Protein AF-A0A6I7D7M3-F1 (afdb_monomer_lite)

Secondary structure (DSSP, 8-state):
----EEEEEEETTEEEEEEEPP-TTS-TT--S-------TTSSHHHHHHHHHHHT-

pLDDT: mean 91.6, std 9.76, range [59.03, 98.06]

Organism: NCBI:txid1987580

Radius of gyration: 12.17 Å; chains: 1; bounding box: 24×29×31 Å

Sequence (56 aa):
MQISKLRLENYGVFTDADITLATKDGNKNGSNITVFIGNNGSGKTSILDAIATGLS

Structure (mmCIF, N/CA/C/O backbone):
data_AF-A0A6I7D7M3-F1
#
_entry.id   AF-A0A6I7D7M3-F1
#
loop_
_atom_site.group_PDB
_atom_site.id
_atom_site.type_symbol
_atom_site.label_atom_id
_atom_site.label_alt_id
_atom_site.label_comp_id
_atom_site.label_asym_id
_atom_site.label_entity_id
_atom_site.label_seq_id
_atom_site.pdbx_PDB_ins_code
_atom_site.Cartn_x
_atom_site.Cartn_y
_atom_site.Cartn_z
_atom_site.occupancy
_atom_site.B_iso_or_equiv
_atom_site.auth_seq_id
_atom_site.auth_comp_id
_atom_site.auth_asym_id
_atom_site.auth_atom_id
_atom_site.pdbx_PDB_model_num
ATOM 1 N N . MET A 1 1 ? -11.843 -6.660 9.409 1.00 83.62 1 MET A N 1
ATOM 2 C CA . MET A 1 1 ? -10.366 -6.653 9.320 1.00 83.62 1 MET A CA 1
ATOM 3 C C . MET A 1 1 ? -9.906 -5.218 9.093 1.00 83.62 1 MET A C 1
ATOM 5 O O . MET A 1 1 ? -10.649 -4.477 8.461 1.00 83.62 1 MET A O 1
ATOM 9 N N . GLN A 1 2 ? -8.757 -4.807 9.635 1.00 90.00 2 GLN A N 1
ATOM 10 C CA . GLN A 1 2 ? -8.198 -3.460 9.460 1.00 90.00 2 GLN A CA 1
ATOM 11 C C . GLN A 1 2 ? -6.670 -3.533 9.424 1.00 90.00 2 GLN A C 1
ATOM 13 O O . GLN A 1 2 ? -6.084 -4.242 10.236 1.00 90.00 2 GLN A O 1
ATOM 18 N N . ILE A 1 3 ? -6.051 -2.796 8.500 1.00 92.38 3 ILE A N 1
ATOM 19 C CA . ILE A 1 3 ? -4.597 -2.741 8.308 1.00 92.38 3 ILE A CA 1
ATOM 20 C C . ILE A 1 3 ? -4.129 -1.343 8.712 1.00 92.38 3 ILE A C 1
ATOM 22 O O . ILE A 1 3 ? -4.680 -0.354 8.236 1.00 92.38 3 ILE A O 1
ATOM 26 N N . SER A 1 4 ? -3.136 -1.255 9.595 1.00 92.75 4 SER A N 1
ATOM 27 C CA . SER A 1 4 ? -2.555 0.018 10.049 1.00 92.75 4 SER A CA 1
ATOM 28 C C . SER A 1 4 ? -1.236 0.357 9.356 1.00 92.75 4 SER A C 1
ATOM 30 O O . SER A 1 4 ? -0.876 1.528 9.250 1.00 92.75 4 SER A O 1
ATOM 32 N N . LYS A 1 5 ? -0.510 -0.657 8.877 1.00 94.75 5 LYS A N 1
ATOM 33 C CA . LYS A 1 5 ? 0.824 -0.510 8.300 1.00 94.75 5 LYS A CA 1
ATOM 34 C C . LYS A 1 5 ? 1.061 -1.547 7.206 1.00 94.75 5 LYS A C 1
ATOM 36 O O . LYS A 1 5 ? 0.633 -2.690 7.346 1.00 94.75 5 LYS A O 1
ATOM 41 N N . LEU A 1 6 ? 1.764 -1.149 6.151 1.00 96.62 6 LEU A N 1
A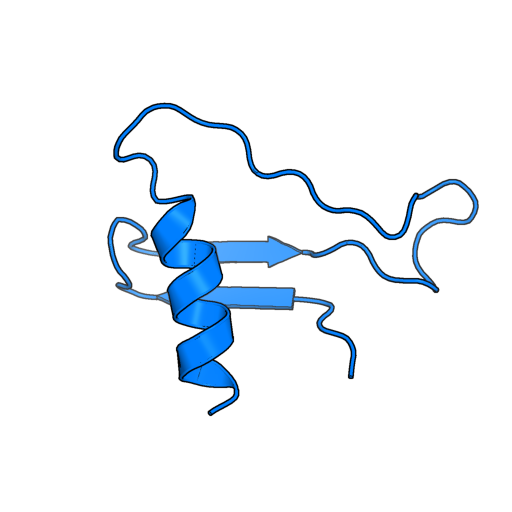TOM 42 C CA . LEU A 1 6 ? 2.256 -2.015 5.084 1.00 96.62 6 LEU A CA 1
ATOM 43 C C . LEU A 1 6 ? 3.757 -1.773 4.902 1.00 96.62 6 LEU A C 1
ATOM 45 O O . LEU A 1 6 ? 4.191 -0.632 4.745 1.00 96.62 6 LEU A O 1
ATOM 49 N N . ARG A 1 7 ? 4.535 -2.854 4.907 1.00 97.69 7 ARG A N 1
ATOM 50 C CA . ARG A 1 7 ? 5.974 -2.850 4.638 1.00 97.69 7 ARG A CA 1
ATOM 51 C C . ARG A 1 7 ? 6.226 -3.642 3.361 1.00 97.69 7 ARG A C 1
ATOM 53 O O . ARG A 1 7 ? 5.788 -4.785 3.276 1.00 97.69 7 ARG A O 1
ATOM 60 N N . LEU A 1 8 ? 6.906 -3.040 2.389 1.00 98.06 8 LEU A N 1
ATOM 61 C CA . LEU A 1 8 ? 7.283 -3.679 1.128 1.00 98.06 8 LEU A CA 1
ATOM 62 C C . LEU A 1 8 ? 8.803 -3.676 0.995 1.00 98.06 8 LEU A C 1
ATOM 64 O O . LEU A 1 8 ? 9.431 -2.627 1.131 1.00 98.06 8 LEU A O 1
ATOM 68 N N . GLU A 1 9 ? 9.377 -4.838 0.700 1.00 97.69 9 GLU A N 1
ATOM 69 C CA . GLU A 1 9 ? 10.815 -5.013 0.490 1.00 97.69 9 GLU A CA 1
ATOM 70 C C . GLU A 1 9 ? 11.022 -5.790 -0.808 1.00 97.69 9 GLU A C 1
ATOM 72 O O . GLU A 1 9 ? 10.525 -6.906 -0.955 1.00 97.69 9 GLU A O 1
ATOM 77 N N . ASN A 1 10 ? 11.717 -5.172 -1.766 1.00 97.38 10 ASN A N 1
ATOM 78 C CA . ASN A 1 10 ? 11.936 -5.697 -3.118 1.00 97.38 10 ASN A CA 1
ATOM 79 C C . ASN A 1 10 ? 10.649 -6.191 -3.815 1.00 97.38 10 ASN A C 1
ATOM 81 O O . ASN A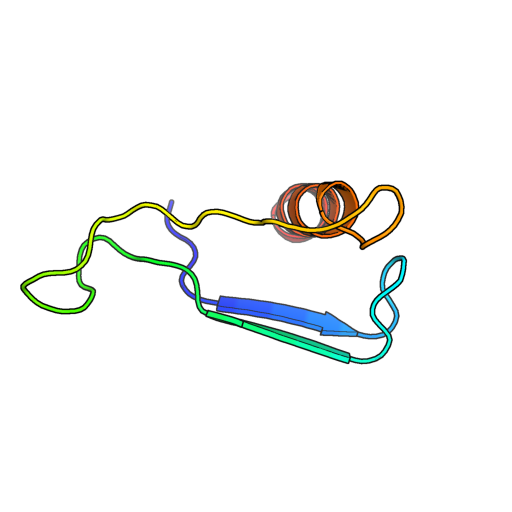 1 10 ? 10.628 -7.266 -4.415 1.00 97.38 10 ASN A O 1
ATOM 85 N N . TYR A 1 11 ? 9.572 -5.400 -3.752 1.00 96.62 11 TYR A N 1
ATOM 86 C CA . TYR A 1 11 ? 8.269 -5.739 -4.332 1.00 96.62 11 TYR A CA 1
ATOM 87 C C . TYR A 1 11 ? 7.851 -4.729 -5.408 1.00 96.62 11 TYR A C 1
ATOM 89 O O . TYR A 1 11 ? 7.651 -3.542 -5.136 1.00 96.62 11 TYR A O 1
ATOM 97 N N . GLY A 1 12 ? 7.671 -5.200 -6.645 1.00 94.81 12 GLY A N 1
ATOM 98 C CA . GLY A 1 12 ? 7.326 -4.343 -7.781 1.00 94.81 12 GLY A CA 1
ATOM 99 C C . GLY A 1 12 ? 8.401 -3.282 -8.032 1.00 94.81 12 GLY A C 1
ATOM 100 O O . GLY A 1 12 ? 9.535 -3.616 -8.358 1.00 94.81 12 GLY A O 1
ATOM 101 N N . VAL A 1 13 ? 8.040 -2.004 -7.878 1.00 96.50 13 VAL A N 1
ATOM 102 C CA . VAL A 1 13 ? 8.968 -0.861 -8.014 1.00 96.50 13 VAL A CA 1
ATOM 103 C C . VAL A 1 13 ? 9.569 -0.396 -6.682 1.00 96.50 13 VAL A C 1
ATOM 105 O O . VAL A 1 13 ? 10.363 0.542 -6.666 1.00 96.50 13 VAL A O 1
ATOM 108 N N . PHE A 1 14 ? 9.187 -1.013 -5.561 1.00 97.62 14 PHE A N 1
ATOM 109 C CA . PHE A 1 14 ? 9.649 -0.622 -4.232 1.00 97.62 14 PHE A CA 1
ATOM 110 C C . PHE A 1 14 ? 10.835 -1.487 -3.806 1.00 97.62 14 PHE A C 1
ATOM 112 O O . PHE A 1 14 ? 10.673 -2.676 -3.531 1.00 97.62 14 PHE A O 1
ATOM 119 N N . THR A 1 15 ? 12.022 -0.885 -3.707 1.00 97.88 15 THR A N 1
ATOM 120 C CA . THR A 1 15 ? 13.169 -1.513 -3.028 1.00 97.88 15 THR A CA 1
ATOM 121 C C . THR A 1 15 ? 12.886 -1.637 -1.533 1.00 97.88 15 THR A C 1
ATOM 123 O O . THR A 1 15 ? 13.083 -2.693 -0.942 1.00 97.88 15 THR A O 1
ATOM 126 N N . ASP A 1 16 ? 12.374 -0.558 -0.949 1.00 97.62 16 ASP A N 1
ATOM 127 C CA . ASP A 1 16 ? 12.076 -0.417 0.467 1.00 97.62 16 ASP A CA 1
ATOM 128 C C . ASP A 1 16 ? 10.958 0.635 0.597 1.00 97.62 16 ASP A C 1
ATOM 130 O O . ASP A 1 16 ? 11.133 1.785 0.182 1.00 97.62 16 ASP A O 1
ATOM 134 N N . ALA A 1 17 ? 9.788 0.241 1.107 1.00 97.12 17 ALA A N 1
ATOM 135 C CA . ALA A 1 17 ? 8.696 1.166 1.395 1.00 97.12 17 ALA A CA 1
ATOM 136 C C . ALA A 1 17 ? 8.011 0.846 2.727 1.00 97.12 17 ALA A C 1
ATOM 138 O O . ALA A 1 17 ? 7.626 -0.293 2.996 1.00 97.12 17 ALA A O 1
ATOM 139 N N . ASP A 1 18 ? 7.825 1.876 3.551 1.00 97.75 18 ASP A N 1
ATOM 140 C CA . ASP A 1 18 ? 7.058 1.836 4.796 1.00 97.75 18 ASP A CA 1
ATOM 141 C C . ASP A 1 18 ? 5.854 2.784 4.682 1.00 97.75 18 ASP A C 1
ATOM 143 O O . ASP A 1 18 ? 6.012 3.998 4.539 1.00 97.75 18 ASP A O 1
ATOM 147 N N . ILE A 1 19 ? 4.647 2.217 4.692 1.00 95.88 19 ILE A N 1
ATOM 148 C CA . ILE A 1 19 ? 3.395 2.939 4.472 1.00 95.88 19 ILE A CA 1
ATOM 149 C C . ILE A 1 19 ? 2.511 2.792 5.710 1.00 95.88 19 ILE A C 1
ATOM 151 O O . ILE A 1 19 ? 2.069 1.696 6.057 1.00 95.88 19 ILE A O 1
ATOM 155 N N . THR A 1 20 ? 2.190 3.919 6.346 1.00 94.12 20 THR A N 1
ATOM 156 C CA . THR A 1 20 ? 1.167 3.985 7.400 1.00 94.12 20 THR A CA 1
ATOM 157 C C . THR A 1 20 ? -0.196 4.272 6.777 1.00 94.12 20 THR A C 1
ATOM 159 O O . THR A 1 20 ? -0.349 5.240 6.032 1.00 94.12 20 THR A O 1
ATOM 162 N N . LEU A 1 21 ? -1.185 3.430 7.076 1.00 93.12 21 LEU A N 1
ATOM 163 C CA . LEU A 1 21 ? -2.550 3.558 6.568 1.00 93.12 21 LEU A CA 1
ATOM 164 C C . LEU A 1 21 ? -3.444 4.267 7.584 1.00 93.12 21 LEU A C 1
ATOM 166 O O . LEU A 1 21 ? -3.238 4.184 8.796 1.00 93.12 21 LEU A O 1
ATOM 170 N N . ALA A 1 22 ? -4.464 4.954 7.078 1.00 92.62 22 ALA A N 1
ATOM 171 C CA . ALA A 1 22 ? -5.475 5.567 7.919 1.00 92.62 22 ALA A CA 1
ATOM 172 C C . ALA A 1 22 ? -6.312 4.483 8.608 1.00 92.62 22 ALA A C 1
ATOM 174 O O . ALA A 1 22 ? -6.746 3.517 7.977 1.00 92.62 22 ALA A O 1
ATOM 175 N N . THR A 1 23 ? -6.562 4.661 9.903 1.00 91.12 23 THR A N 1
ATOM 176 C CA . THR A 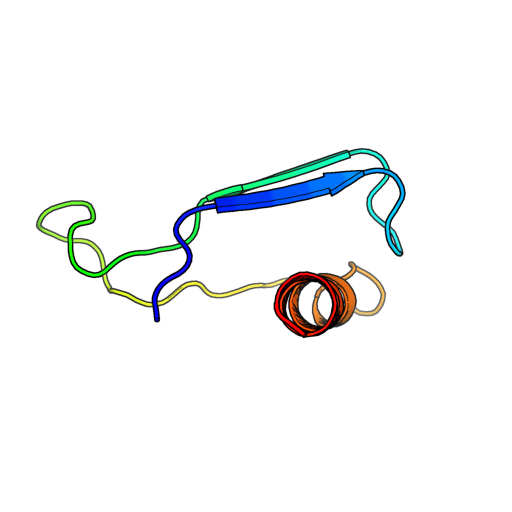1 23 ? -7.396 3.763 10.703 1.00 91.12 23 THR A CA 1
ATOM 177 C C . THR A 1 23 ? -8.533 4.524 11.377 1.00 91.12 23 THR A C 1
ATOM 179 O O . THR A 1 23 ? -8.502 5.746 11.515 1.00 91.12 23 THR A O 1
ATOM 182 N N . LYS A 1 24 ? -9.544 3.775 11.823 1.00 85.19 24 LYS A N 1
ATOM 183 C CA . LYS A 1 24 ? -10.751 4.280 12.497 1.00 85.19 24 LYS A CA 1
ATOM 184 C C . LYS A 1 24 ? -10.420 4.963 13.829 1.00 85.19 24 LYS A C 1
ATOM 186 O O . LYS A 1 24 ? -11.105 5.897 14.217 1.00 85.19 24 LYS A O 1
ATOM 191 N N . ASP A 1 25 ? -9.356 4.493 14.481 1.00 80.38 25 ASP A N 1
ATOM 192 C CA . ASP A 1 25 ? -8.856 4.980 15.768 1.00 80.38 25 ASP A CA 1
ATOM 193 C C . ASP A 1 25 ? -7.665 5.945 15.582 1.00 80.38 25 ASP A C 1
ATOM 195 O O . ASP A 1 25 ? -6.922 6.217 16.526 1.00 80.38 25 ASP A O 1
ATOM 199 N N . GLY A 1 26 ? -7.435 6.426 14.352 1.00 72.62 26 GLY A N 1
ATOM 200 C CA . GLY A 1 26 ? -6.403 7.411 14.034 1.00 72.62 26 GLY A CA 1
ATOM 201 C C . GLY A 1 26 ? -6.653 8.779 14.685 1.00 72.62 26 GLY A C 1
ATOM 202 O O . GLY A 1 26 ? -7.529 8.938 15.532 1.00 72.62 26 GLY A O 1
ATOM 203 N N . ASN A 1 27 ? -5.863 9.792 14.295 1.00 63.34 27 ASN A N 1
ATOM 204 C CA . ASN A 1 27 ? -6.013 11.188 14.747 1.00 63.34 27 ASN A CA 1
ATOM 205 C C . ASN A 1 27 ? -7.502 11.579 14.859 1.00 63.34 27 ASN A C 1
ATOM 207 O O . ASN A 1 27 ? -8.267 11.307 13.941 1.00 63.34 27 ASN A O 1
ATOM 211 N N . LYS A 1 28 ? -7.888 12.263 15.947 1.00 59.03 28 LYS A N 1
ATOM 212 C CA . LYS A 1 28 ? -9.256 12.732 16.250 1.00 59.03 28 LYS A CA 1
ATOM 213 C C . LYS A 1 28 ? -9.953 13.482 15.096 1.00 59.03 28 LYS A C 1
ATOM 215 O O . LYS A 1 28 ? -11.173 13.587 15.107 1.00 59.03 28 LYS A O 1
ATOM 220 N N . ASN A 1 29 ? -9.190 13.971 14.113 1.00 64.25 29 ASN A N 1
ATOM 221 C CA . ASN A 1 29 ? -9.663 14.672 12.914 1.00 64.25 29 ASN A CA 1
ATOM 222 C C . ASN A 1 29 ? -9.379 13.926 11.586 1.00 64.25 29 ASN A C 1
ATOM 224 O O . ASN A 1 29 ? -9.554 14.495 10.511 1.00 64.25 29 ASN A O 1
ATOM 228 N N . GLY A 1 30 ? -8.861 12.697 11.630 1.00 67.12 30 GLY A N 1
ATOM 229 C CA . GLY A 1 30 ? -8.427 11.934 10.460 1.00 67.12 30 GLY A CA 1
ATOM 230 C C . GLY A 1 30 ? -9.546 11.076 9.871 1.00 67.12 30 GLY A C 1
ATOM 231 O O . GLY A 1 30 ? -10.184 10.303 10.580 1.00 67.12 30 GLY A O 1
ATOM 232 N N . SER A 1 31 ? -9.770 11.168 8.558 1.00 75.44 31 SER A N 1
ATOM 233 C CA . SER A 1 31 ? -10.657 10.242 7.844 1.00 75.44 31 SER A CA 1
ATOM 234 C C . SER A 1 31 ? -10.039 8.843 7.773 1.00 75.44 31 SER A C 1
ATOM 236 O O . SER A 1 31 ? -8.847 8.727 7.503 1.00 75.44 31 SER A O 1
ATOM 238 N N . ASN A 1 32 ? -10.842 7.781 7.897 1.00 89.50 32 ASN A N 1
ATOM 239 C CA . ASN A 1 32 ? -10.440 6.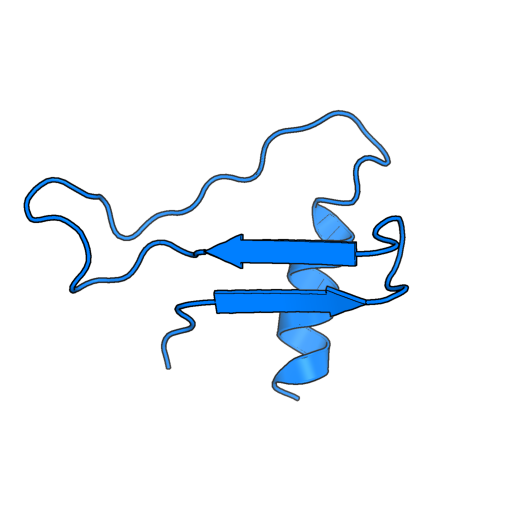373 7.697 1.00 89.50 32 ASN A CA 1
ATOM 240 C C . ASN A 1 32 ? -10.208 6.029 6.202 1.00 89.50 32 ASN A C 1
ATOM 242 O O . ASN A 1 32 ? -10.656 4.997 5.708 1.00 89.50 32 ASN A O 1
ATOM 246 N N . ILE A 1 33 ? -9.589 6.944 5.454 1.00 91.12 33 ILE A N 1
ATOM 247 C CA . ILE A 1 33 ? -9.375 6.868 4.008 1.00 91.12 33 ILE A CA 1
ATOM 248 C C . ILE A 1 33 ? -7.912 7.203 3.731 1.00 91.12 33 ILE A C 1
ATOM 250 O O . ILE A 1 33 ? -7.422 8.259 4.129 1.00 91.12 33 ILE A O 1
ATOM 254 N N . THR A 1 34 ? -7.231 6.317 3.008 1.00 93.56 34 THR A N 1
ATOM 255 C CA . THR A 1 34 ? -5.901 6.565 2.444 1.00 93.56 34 THR A CA 1
ATOM 256 C C . THR A 1 34 ? -6.029 6.699 0.932 1.00 93.56 34 THR A C 1
ATOM 258 O O . THR A 1 34 ? -6.657 5.862 0.289 1.00 93.56 34 THR A O 1
ATOM 261 N N . VAL A 1 35 ? -5.430 7.746 0.361 1.00 95.44 35 VAL A N 1
ATOM 262 C CA . VAL A 1 35 ? -5.423 7.988 -1.088 1.00 95.44 35 VAL A CA 1
ATOM 263 C C . VAL A 1 35 ? -3.996 7.851 -1.607 1.00 95.44 35 VAL A C 1
ATOM 265 O O . VAL A 1 35 ? -3.104 8.572 -1.166 1.00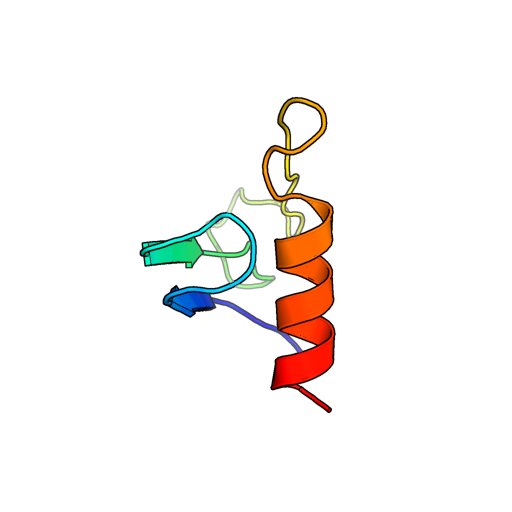 95.44 35 VAL A O 1
ATOM 268 N N . PHE A 1 36 ? -3.782 6.946 -2.563 1.00 96.62 36 PHE A N 1
ATOM 269 C CA . PHE A 1 36 ? -2.503 6.794 -3.257 1.00 96.62 36 PHE A CA 1
ATOM 270 C C . PHE A 1 36 ? -2.517 7.574 -4.574 1.00 96.62 36 PHE A C 1
ATOM 272 O O . PHE A 1 36 ? -3.330 7.298 -5.457 1.00 96.62 36 PHE A O 1
ATOM 279 N N . ILE A 1 37 ? -1.597 8.528 -4.725 1.00 97.38 37 ILE A N 1
ATOM 280 C CA . ILE A 1 37 ? -1.477 9.390 -5.909 1.00 97.38 37 ILE A CA 1
ATOM 281 C C . ILE A 1 37 ? -0.073 9.234 -6.493 1.00 97.38 37 ILE A C 1
ATOM 283 O O . ILE A 1 37 ? 0.908 9.145 -5.762 1.00 97.38 37 ILE A O 1
ATOM 287 N N . GLY A 1 38 ? 0.028 9.198 -7.819 1.00 96.94 38 GLY A N 1
ATOM 288 C CA . GLY A 1 38 ? 1.304 9.099 -8.520 1.00 96.94 38 GLY A CA 1
ATOM 289 C C . GLY A 1 38 ? 1.123 8.844 -10.012 1.00 96.94 38 GLY A C 1
ATOM 290 O O . GLY A 1 38 ? 0.025 8.507 -10.462 1.00 96.94 38 GLY A O 1
ATOM 291 N N . ASN A 1 39 ? 2.205 8.973 -10.778 1.00 98.06 39 ASN A N 1
ATOM 292 C CA . ASN A 1 39 ? 2.215 8.745 -12.226 1.00 98.06 39 ASN A CA 1
ATOM 293 C C . ASN A 1 39 ? 1.989 7.267 -12.594 1.00 98.06 39 ASN A C 1
ATOM 295 O O . ASN A 1 39 ? 2.010 6.367 -11.748 1.00 98.06 39 ASN A O 1
ATOM 299 N N . ASN A 1 40 ? 1.757 6.991 -13.876 1.00 97.81 40 ASN A N 1
ATOM 300 C CA . ASN A 1 40 ? 1.725 5.614 -14.372 1.00 97.81 40 ASN A CA 1
ATOM 301 C C . ASN A 1 40 ? 3.077 4.933 -14.121 1.00 97.81 40 ASN A C 1
ATOM 303 O O . ASN A 1 40 ? 4.124 5.561 -14.245 1.00 97.81 40 ASN A O 1
ATOM 307 N N . GLY A 1 41 ? 3.043 3.665 -13.707 1.00 97.31 41 GLY A N 1
ATOM 308 C CA . GLY A 1 41 ? 4.245 2.921 -13.321 1.00 97.31 41 GLY A CA 1
ATOM 309 C C . GLY A 1 41 ? 4.789 3.233 -11.920 1.00 97.31 41 GLY A C 1
ATOM 310 O O . GLY A 1 41 ? 5.710 2.559 -11.485 1.00 97.31 41 GLY A O 1
ATOM 311 N N . SER A 1 42 ? 4.205 4.170 -11.159 1.00 97.31 42 SER A N 1
ATOM 312 C CA . SER A 1 42 ? 4.705 4.533 -9.818 1.00 97.31 42 SER A CA 1
ATOM 313 C C . SER A 1 42 ? 4.384 3.522 -8.700 1.00 97.31 42 SER A C 1
ATOM 315 O O . SER A 1 42 ? 4.517 3.856 -7.528 1.00 97.31 42 SER A O 1
ATOM 317 N N . GLY A 1 43 ? 3.875 2.329 -9.027 1.00 97.44 43 GLY A N 1
ATOM 318 C CA . GLY A 1 43 ? 3.603 1.276 -8.037 1.00 97.44 43 GLY A CA 1
ATOM 319 C C . GLY A 1 43 ? 2.258 1.345 -7.304 1.00 97.44 43 GLY A C 1
ATOM 320 O O . GLY A 1 43 ? 2.055 0.582 -6.367 1.00 97.44 43 GLY A O 1
ATOM 321 N N . LYS A 1 44 ? 1.310 2.200 -7.722 1.00 97.94 44 LYS A N 1
ATOM 322 C CA . LYS A 1 44 ? -0.023 2.295 -7.078 1.00 97.94 44 LYS A CA 1
ATOM 323 C C . LYS A 1 44 ? -0.754 0.946 -7.023 1.00 97.94 44 LYS A C 1
ATOM 325 O O . LYS A 1 44 ? -1.226 0.555 -5.964 1.00 97.94 44 LYS A O 1
ATOM 330 N N . THR A 1 45 ? -0.817 0.229 -8.147 1.00 97.94 45 THR A N 1
ATOM 331 C CA . THR A 1 45 ? -1.434 -1.107 -8.206 1.00 97.94 45 THR A CA 1
ATOM 332 C C . THR A 1 45 ? -0.628 -2.126 -7.404 1.00 97.94 45 THR A C 1
ATOM 334 O O . THR A 1 45 ? -1.213 -2.891 -6.652 1.00 97.94 45 THR A O 1
ATOM 337 N N . SER A 1 46 ? 0.707 -2.057 -7.456 1.00 98.00 46 SER A N 1
ATOM 338 C CA . SER A 1 46 ? 1.586 -2.950 -6.692 1.00 98.00 46 SER A CA 1
ATOM 339 C C . SER A 1 46 ? 1.346 -2.874 -5.179 1.00 98.00 46 SER A C 1
ATOM 341 O O . SER A 1 46 ? 1.430 -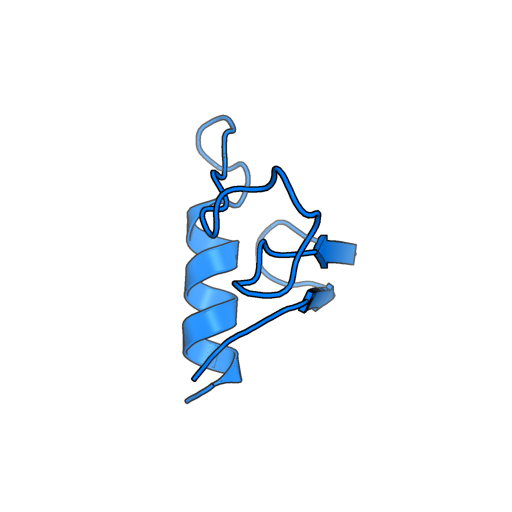3.890 -4.505 1.00 98.00 46 SER A O 1
ATOM 343 N N . ILE A 1 47 ? 0.998 -1.703 -4.633 1.00 97.88 47 ILE A N 1
ATOM 344 C CA . ILE A 1 47 ? 0.605 -1.578 -3.218 1.00 97.88 47 ILE A CA 1
ATOM 345 C C . ILE A 1 47 ? -0.645 -2.422 -2.918 1.00 97.88 47 ILE A C 1
ATOM 347 O O . ILE A 1 47 ? -0.689 -3.117 -1.905 1.00 97.88 47 ILE A O 1
ATOM 351 N N . LEU A 1 48 ? -1.658 -2.374 -3.788 1.00 97.19 48 LEU A N 1
ATOM 352 C CA . LEU A 1 48 ? -2.904 -3.124 -3.605 1.00 97.19 48 LEU A CA 1
ATOM 353 C C . LEU A 1 48 ? -2.693 -4.633 -3.790 1.00 97.19 48 LEU A C 1
ATOM 355 O O . LEU A 1 48 ? -3.197 -5.416 -2.985 1.00 97.19 48 LEU A O 1
ATOM 359 N N . ASP A 1 49 ? -1.900 -5.033 -4.786 1.00 97.56 49 ASP A N 1
ATOM 360 C CA . ASP A 1 49 ? -1.545 -6.438 -5.025 1.00 97.56 49 ASP A CA 1
ATOM 361 C C . ASP A 1 49 ? -0.768 -7.030 -3.844 1.00 97.56 49 ASP A C 1
ATOM 363 O O . ASP A 1 49 ? -1.024 -8.165 -3.436 1.00 97.56 49 ASP A O 1
ATOM 367 N N . ALA A 1 50 ? 0.140 -6.254 -3.242 1.00 97.06 50 ALA A N 1
ATOM 368 C CA . ALA A 1 50 ? 0.878 -6.683 -2.061 1.00 97.06 50 ALA A CA 1
ATOM 369 C C . ALA A 1 50 ? -0.046 -6.924 -0.860 1.00 97.06 50 ALA A C 1
ATOM 371 O O . ALA A 1 50 ? 0.122 -7.913 -0.150 1.00 97.06 50 ALA A O 1
ATOM 372 N N . ILE A 1 51 ? -1.041 -6.052 -0.652 1.00 96.25 51 ILE A N 1
ATOM 373 C CA . ILE A 1 51 ? -2.044 -6.227 0.407 1.00 96.25 51 ILE A CA 1
ATOM 374 C C . ILE A 1 51 ? -2.854 -7.503 0.173 1.00 96.25 51 ILE A C 1
ATOM 376 O O . ILE A 1 51 ? -3.030 -8.285 1.104 1.00 96.25 51 ILE A O 1
ATOM 380 N N . ALA A 1 52 ? -3.332 -7.724 -1.056 1.00 96.00 52 ALA A N 1
ATOM 381 C CA . ALA A 1 52 ? -4.093 -8.924 -1.392 1.00 96.00 52 ALA A CA 1
ATOM 382 C C . ALA A 1 52 ? -3.248 -10.192 -1.187 1.00 96.00 52 ALA A C 1
ATOM 384 O O . ALA A 1 52 ? -3.691 -11.118 -0.516 1.00 96.00 52 ALA A O 1
ATOM 385 N N . THR A 1 53 ? -2.009 -10.197 -1.688 1.00 95.00 53 THR A N 1
ATOM 386 C CA . THR A 1 53 ? -1.080 -11.336 -1.588 1.00 95.00 53 THR A CA 1
ATOM 387 C C . THR A 1 53 ? -0.709 -11.653 -0.140 1.00 95.00 53 THR A C 1
ATOM 389 O O . THR A 1 53 ? -0.714 -12.812 0.253 1.00 95.00 53 THR A O 1
ATOM 392 N N . GLY A 1 54 ? -0.390 -10.637 0.668 1.00 92.62 54 GLY A N 1
ATOM 393 C CA . GLY A 1 54 ? 0.076 -10.829 2.046 1.00 92.62 54 GLY A CA 1
ATOM 394 C C . GLY A 1 54 ? -1.010 -11.252 3.040 1.00 92.62 54 GLY A C 1
ATOM 395 O O . GLY A 1 54 ? -0.680 -11.666 4.147 1.00 92.62 54 GLY A O 1
ATOM 396 N N . LEU A 1 55 ? -2.286 -11.127 2.667 1.00 89.88 55 LEU A N 1
ATOM 397 C CA . LEU A 1 55 ? -3.443 -11.501 3.491 1.00 89.88 55 LEU A CA 1
ATOM 398 C C . LEU A 1 55 ? -4.228 -12.699 2.932 1.00 89.88 55 LEU A C 1
ATOM 400 O O . LEU A 1 55 ? -5.287 -13.020 3.476 1.00 89.88 55 LEU A O 1
ATOM 404 N N . SER A 1 56 ? -3.737 -13.304 1.845 1.00 76.94 56 SER A N 1
ATOM 405 C CA . SER A 1 56 ? -4.284 -14.532 1.251 1.00 76.94 56 SER A CA 1
ATOM 406 C C . SER A 1 56 ? -3.997 -15.764 2.104 1.00 76.94 56 SER A C 1
ATOM 408 O O . SER A 1 56 ? -2.928 -15.799 2.753 1.00 76.94 56 SER A O 1
#

Foldseek 3Di:
DDDQWDWDDPFQPDPTDIDGAADPPPDPPDDNDDDDDDDPSPCPVSSVVSVVVVVD

InterPro domains:
  IPR027417 P-loop containing nucleoside triphosphate hydrolase [G3DSA:3.40.50.300] (1-56)
  IPR027417 P-loop containing nucleoside triphosphate hydrolase [SSF52540] (1-54)
  IPR038729 Rad50/SbcC-type AAA domain [PF13476] (5-55)